Protein AF-A0A2T2R2F2-F1 (afdb_monomer)

Structure (mmCIF, N/CA/C/O backbone):
data_AF-A0A2T2R2F2-F1
#
_entry.id   AF-A0A2T2R2F2-F1
#
loop_
_atom_site.group_PDB
_atom_site.id
_atom_site.type_symbol
_atom_site.label_atom_id
_atom_site.label_alt_id
_atom_site.label_comp_id
_atom_site.label_asym_id
_atom_site.label_entity_id
_atom_site.label_seq_id
_atom_site.pdbx_PDB_ins_code
_atom_site.Cartn_x
_atom_site.Cartn_y
_atom_site.Cartn_z
_atom_site.occupancy
_atom_site.B_iso_or_equiv
_atom_site.auth_seq_id
_atom_site.auth_comp_id
_atom_site.auth_asym_id
_atom_site.auth_atom_id
_atom_site.pdbx_PDB_model_num
ATOM 1 N N . MET A 1 1 ? -18.364 3.696 9.644 1.00 83.12 1 MET A N 1
ATOM 2 C CA . MET A 1 1 ? -18.139 3.575 8.187 1.00 83.12 1 MET A CA 1
ATOM 3 C C . MET A 1 1 ? -16.642 3.595 7.994 1.00 83.12 1 MET A C 1
ATOM 5 O O . MET A 1 1 ? -16.026 4.497 8.548 1.00 83.12 1 MET A O 1
ATOM 9 N N . ALA A 1 2 ? -16.084 2.619 7.279 1.00 91.75 2 ALA A N 1
ATOM 10 C CA . ALA A 1 2 ? -14.654 2.592 7.005 1.00 91.75 2 ALA A CA 1
ATOM 11 C C . ALA A 1 2 ? -14.260 3.770 6.099 1.00 91.75 2 ALA A C 1
ATOM 13 O O . ALA A 1 2 ? -15.019 4.185 5.216 1.00 91.75 2 ALA A O 1
ATOM 14 N N . THR A 1 3 ? -13.077 4.324 6.335 1.00 97.12 3 THR A N 1
ATOM 15 C CA . THR A 1 3 ? -12.483 5.358 5.492 1.00 97.12 3 THR A CA 1
ATOM 16 C C . THR A 1 3 ? -11.954 4.704 4.224 1.00 97.12 3 THR A C 1
ATOM 18 O O . THR A 1 3 ? -11.065 3.857 4.277 1.00 97.12 3 THR A O 1
ATOM 21 N N . GLN A 1 4 ? -12.484 5.116 3.076 1.00 96.31 4 GLN A N 1
ATOM 22 C CA . GLN A 1 4 ? -12.041 4.611 1.779 1.00 96.31 4 GLN A CA 1
ATOM 23 C C . GLN A 1 4 ? -10.764 5.328 1.334 1.00 96.31 4 GLN A C 1
ATOM 25 O O . GLN A 1 4 ? -10.724 6.558 1.259 1.00 96.31 4 GLN A O 1
ATOM 30 N N . VAL A 1 5 ? -9.721 4.560 1.022 1.00 95.94 5 VAL A N 1
ATOM 31 C CA . VAL A 1 5 ? -8.391 5.076 0.671 1.00 95.94 5 VAL A CA 1
ATOM 32 C C . VAL A 1 5 ? -7.910 4.468 -0.645 1.00 95.94 5 VAL A C 1
ATOM 34 O O . VAL A 1 5 ? -8.033 3.267 -0.881 1.00 95.94 5 VAL A O 1
ATOM 37 N N . ALA A 1 6 ? -7.304 5.298 -1.494 1.00 95.75 6 ALA A N 1
ATOM 38 C CA . ALA A 1 6 ? -6.559 4.855 -2.669 1.00 95.75 6 ALA A CA 1
ATOM 39 C C . ALA A 1 6 ? -5.049 4.948 -2.411 1.00 95.75 6 ALA A C 1
ATOM 41 O O . ALA A 1 6 ? -4.573 5.903 -1.794 1.00 95.75 6 ALA A O 1
ATOM 42 N N . ILE A 1 7 ? -4.281 3.980 -2.915 1.00 95.44 7 ILE A N 1
ATOM 43 C CA . 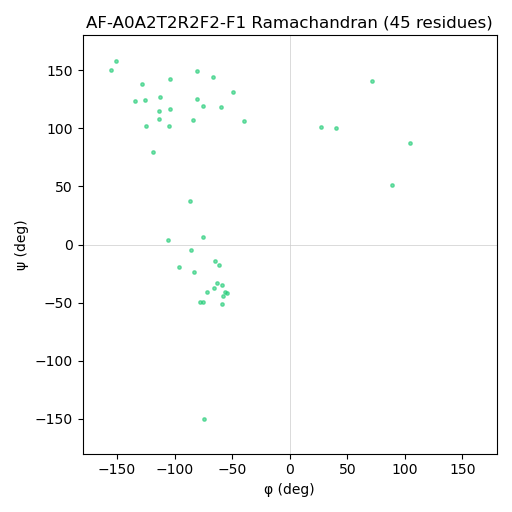ILE A 1 7 ? -2.816 3.985 -2.826 1.00 95.44 7 ILE A CA 1
ATOM 44 C C . ILE A 1 7 ? -2.237 4.381 -4.183 1.00 95.44 7 ILE A C 1
ATOM 46 O O . ILE A 1 7 ? -2.385 3.647 -5.155 1.00 95.44 7 ILE A O 1
ATOM 50 N N . ASN A 1 8 ? -1.532 5.512 -4.245 1.00 94.62 8 ASN A N 1
ATOM 51 C CA . ASN A 1 8 ? -0.763 5.918 -5.423 1.00 94.62 8 ASN A CA 1
ATOM 52 C C . ASN A 1 8 ? 0.737 5.701 -5.161 1.00 94.62 8 ASN A C 1
ATOM 54 O O . ASN A 1 8 ? 1.362 6.465 -4.427 1.00 94.62 8 ASN A O 1
ATOM 58 N N . GLY A 1 9 ? 1.288 4.624 -5.720 1.00 93.75 9 GLY A N 1
ATOM 59 C CA . GLY A 1 9 ? 2.641 4.135 -5.463 1.00 93.75 9 GLY A CA 1
ATOM 60 C C . GLY A 1 9 ? 2.649 2.902 -4.553 1.00 93.75 9 GLY A C 1
ATOM 61 O O . GLY A 1 9 ? 2.843 2.993 -3.338 1.00 93.75 9 GLY A O 1
ATOM 62 N N . PHE A 1 10 ? 2.524 1.716 -5.145 1.00 94.69 10 PHE A N 1
ATOM 63 C CA . PHE A 1 10 ? 2.594 0.411 -4.483 1.00 94.69 10 PHE A CA 1
ATOM 64 C C . PHE A 1 10 ? 4.021 -0.140 -4.348 1.00 94.69 10 PHE A C 1
ATOM 66 O O . PHE A 1 10 ? 4.278 -1.346 -4.431 1.00 94.69 10 PHE A O 1
ATOM 73 N N . GLY A 1 11 ? 4.966 0.760 -4.083 1.00 91.81 11 GLY A N 1
ATOM 74 C CA . GLY A 1 11 ? 6.348 0.444 -3.746 1.00 91.81 11 GLY A CA 1
ATOM 75 C C . GLY A 1 11 ? 6.507 -0.101 -2.320 1.00 91.81 11 GLY A C 1
ATOM 76 O O . GLY A 1 11 ? 5.620 -0.728 -1.740 1.00 91.81 11 GLY A O 1
ATOM 77 N N . ARG A 1 12 ? 7.669 0.148 -1.709 1.00 94.75 12 ARG A N 1
ATOM 78 C CA . ARG A 1 12 ? 7.980 -0.330 -0.350 1.00 94.75 12 ARG A CA 1
ATOM 79 C C . ARG A 1 12 ? 6.973 0.167 0.697 1.00 94.75 12 ARG A C 1
ATOM 81 O O . ARG A 1 12 ? 6.533 -0.631 1.520 1.00 94.75 12 ARG A O 1
ATOM 88 N N . ILE A 1 13 ? 6.610 1.451 0.651 1.00 96.94 13 ILE A N 1
ATOM 89 C CA . ILE A 1 13 ? 5.683 2.069 1.613 1.00 96.94 13 ILE A CA 1
ATOM 90 C C . ILE A 1 13 ? 4.241 1.657 1.319 1.00 96.94 13 ILE A C 1
ATOM 92 O O . ILE A 1 13 ? 3.589 1.153 2.226 1.00 96.94 13 ILE A O 1
ATOM 96 N N . GLY A 1 14 ? 3.775 1.767 0.069 1.00 95.50 14 GLY A N 1
ATOM 97 C CA . GLY A 1 14 ? 2.405 1.387 -0.300 1.00 95.50 14 GLY A CA 1
ATOM 98 C C . GLY A 1 14 ? 2.055 -0.052 0.090 1.00 95.50 14 GLY A C 1
ATOM 99 O O . GLY A 1 14 ? 1.008 -0.292 0.685 1.00 95.50 14 GLY A O 1
ATOM 100 N N . ARG A 1 15 ? 2.978 -1.006 -0.112 1.00 94.62 15 ARG A N 1
ATOM 101 C CA . ARG A 1 15 ? 2.790 -2.399 0.336 1.00 94.62 15 ARG A CA 1
ATOM 102 C C . ARG A 1 15 ? 2.739 -2.548 1.854 1.00 94.62 15 ARG A C 1
ATOM 104 O O . ARG A 1 15 ? 2.017 -3.401 2.361 1.00 94.62 15 ARG A O 1
ATOM 111 N N . SER A 1 16 ? 3.546 -1.7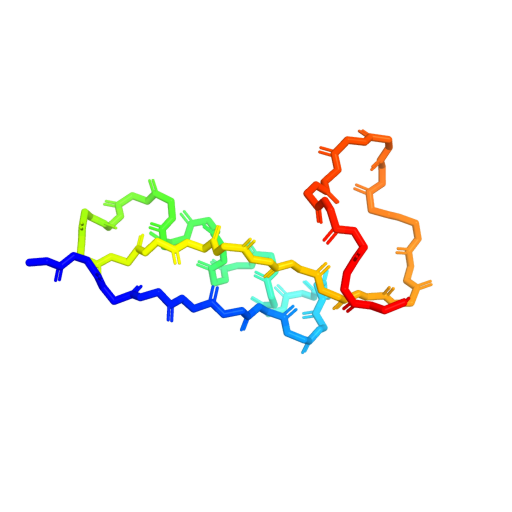83 2.589 1.00 97.00 16 SER A N 1
ATOM 112 C C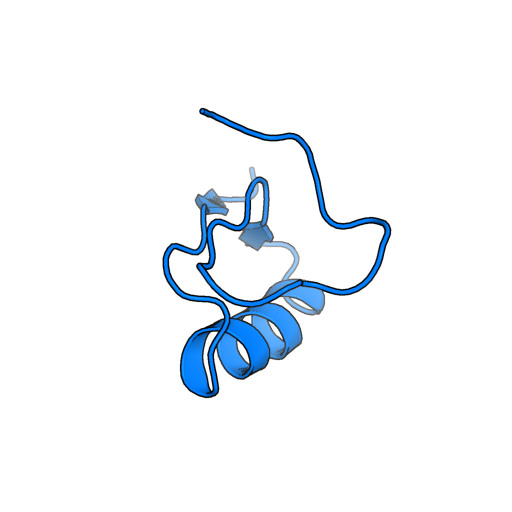A . SER A 1 16 ? 3.552 -1.835 4.056 1.00 97.00 16 SER A CA 1
ATOM 113 C C . SER A 1 16 ? 2.301 -1.206 4.647 1.00 97.00 16 SER A C 1
ATOM 115 O O . SER A 1 16 ? 1.724 -1.795 5.553 1.00 97.00 16 SER A O 1
ATOM 117 N N . PHE A 1 17 ? 1.848 -0.085 4.087 1.00 97.19 17 PHE A N 1
ATOM 118 C CA . PHE A 1 17 ? 0.565 0.514 4.428 1.00 97.19 17 PHE A CA 1
ATOM 119 C C . PHE A 1 17 ? -0.582 -0.465 4.163 1.00 97.19 17 PHE A C 1
ATOM 121 O O . PHE A 1 17 ? -1.327 -0.765 5.085 1.00 97.19 17 PHE A O 1
ATOM 128 N N . TYR A 1 18 ? -0.661 -1.057 2.964 1.00 95.81 18 TYR A N 1
ATOM 129 C CA . TYR A 1 18 ? -1.707 -2.031 2.631 1.00 95.81 18 TYR A CA 1
ATOM 130 C C . TYR A 1 18 ? -1.754 -3.215 3.603 1.00 95.81 18 TYR A C 1
ATOM 132 O O . TYR A 1 18 ? -2.828 -3.616 4.029 1.00 95.81 18 TYR A O 1
ATOM 140 N N . ARG A 1 19 ? -0.598 -3.749 4.021 1.00 95.50 19 ARG A N 1
ATOM 141 C CA . ARG A 1 19 ? -0.539 -4.835 5.019 1.00 95.50 19 ARG A CA 1
ATOM 142 C C . ARG A 1 19 ? -1.088 -4.447 6.393 1.00 95.50 19 ARG A C 1
ATOM 144 O O . ARG A 1 19 ? -1.578 -5.328 7.094 1.00 95.50 19 ARG A O 1
ATOM 151 N N . LEU A 1 20 ? -0.931 -3.187 6.798 1.00 97.19 20 LEU A N 1
ATOM 152 C CA . LEU A 1 20 ? -1.477 -2.674 8.056 1.00 97.19 20 LEU A CA 1
ATOM 153 C C . LEU A 1 20 ? -2.973 -2.395 7.906 1.00 97.19 20 LEU A C 1
ATOM 155 O O . LEU A 1 20 ? -3.755 -2.909 8.694 1.00 97.19 20 LEU A O 1
ATOM 159 N N . ALA A 1 21 ? -3.354 -1.683 6.842 1.00 96.38 21 ALA A N 1
ATOM 160 C CA . ALA A 1 21 ? -4.737 -1.349 6.518 1.00 96.38 21 ALA A CA 1
ATOM 161 C C . ALA A 1 21 ? -5.621 -2.593 6.338 1.00 96.38 21 ALA A C 1
ATOM 163 O O . ALA A 1 21 ? -6.764 -2.593 6.755 1.00 96.38 21 ALA A O 1
ATOM 164 N N . TYR A 1 22 ? -5.087 -3.694 5.799 1.00 93.69 22 TYR A N 1
ATOM 165 C CA . TYR A 1 22 ? -5.829 -4.954 5.655 1.00 93.69 22 TYR A CA 1
ATOM 166 C C . TYR A 1 22 ? -6.288 -5.566 6.993 1.00 93.69 22 TYR A C 1
ATOM 168 O O . TYR A 1 22 ? -7.130 -6.457 7.008 1.00 93.69 22 TYR A O 1
ATOM 176 N N . LYS A 1 23 ? -5.701 -5.139 8.116 1.00 95.50 23 LYS A N 1
ATOM 177 C CA . LYS A 1 23 ? -6.064 -5.597 9.464 1.00 95.50 23 LYS A CA 1
ATOM 178 C C . LYS A 1 23 ? -6.854 -4.553 10.253 1.00 95.50 23 LYS A C 1
ATOM 180 O O . LYS A 1 23 ? -7.078 -4.762 11.441 1.00 95.50 23 LYS A O 1
ATOM 185 N N . ASP A 1 24 ? -7.186 -3.431 9.628 1.00 96.62 24 ASP A N 1
ATOM 186 C CA . ASP A 1 24 ? -7.835 -2.294 10.260 1.00 96.62 24 ASP A CA 1
ATOM 187 C C . ASP A 1 24 ? -9.244 -2.144 9.680 1.00 96.62 24 ASP A C 1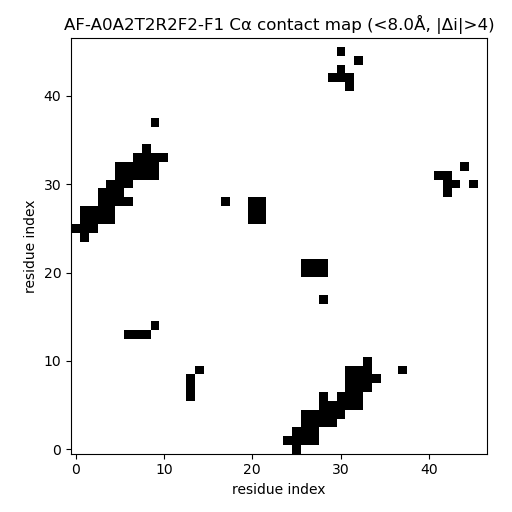
ATOM 189 O O . ASP A 1 24 ? -9.406 -1.750 8.526 1.00 96.62 24 ASP A O 1
ATOM 193 N N . ASP A 1 25 ? -10.261 -2.479 10.474 1.00 96.50 25 ASP A N 1
ATOM 194 C CA . ASP A 1 25 ? -11.666 -2.433 10.047 1.00 96.50 25 ASP A CA 1
ATOM 195 C C . ASP A 1 25 ? -12.149 -0.997 9.747 1.00 96.50 25 ASP A C 1
ATOM 197 O O . ASP A 1 25 ? -13.185 -0.811 9.101 1.00 96.50 25 ASP A O 1
ATOM 201 N N . ASP A 1 26 ? -11.398 0.027 10.172 1.00 97.81 26 ASP A N 1
ATOM 202 C CA . ASP A 1 26 ? -11.696 1.430 9.886 1.00 97.81 26 ASP A CA 1
ATOM 203 C C . ASP A 1 26 ? -11.126 1.904 8.537 1.00 97.81 26 ASP A C 1
ATOM 205 O O . ASP A 1 26 ? -11.407 3.036 8.126 1.00 97.81 26 ASP A O 1
ATOM 209 N N . ILE A 1 27 ? -10.359 1.072 7.817 1.00 96.94 27 ILE A N 1
ATOM 210 C CA . ILE A 1 27 ? -9.735 1.430 6.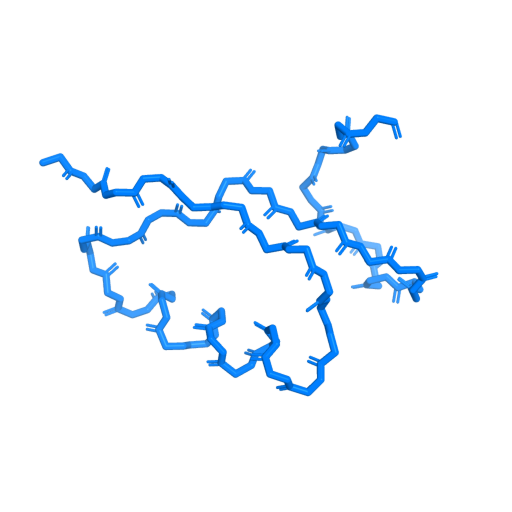535 1.00 96.94 27 ILE A CA 1
ATOM 211 C C . ILE A 1 27 ? -10.104 0.427 5.440 1.00 96.94 27 ILE A C 1
ATOM 213 O O . ILE A 1 27 ? -9.786 -0.755 5.499 1.00 96.94 27 ILE A O 1
ATOM 217 N N . GLU A 1 28 ? -10.670 0.937 4.348 1.00 95.75 28 GLU A N 1
ATOM 218 C CA . GLU A 1 28 ? -10.951 0.156 3.145 1.00 95.75 28 GLU A CA 1
ATOM 219 C C . GLU A 1 28 ? -10.076 0.648 1.985 1.00 95.75 28 GLU A C 1
ATOM 221 O O . GLU A 1 28 ? -10.204 1.783 1.521 1.00 95.75 28 GLU A O 1
ATOM 226 N N . VAL A 1 29 ? -9.163 -0.198 1.495 1.00 94.56 29 VAL A N 1
ATOM 227 C CA . VAL A 1 29 ? -8.344 0.136 0.318 1.00 94.56 29 VAL A CA 1
ATOM 228 C C . VAL A 1 29 ? -9.117 -0.196 -0.954 1.00 94.56 29 VAL A C 1
ATOM 230 O O . VAL A 1 29 ? -9.243 -1.363 -1.321 1.00 94.56 29 VAL A O 1
ATOM 233 N N . VAL A 1 30 ? -9.592 0.837 -1.649 1.00 94.75 30 VAL A N 1
ATOM 234 C CA . VAL A 1 30 ? -10.507 0.695 -2.797 1.00 94.75 30 VAL A CA 1
ATOM 235 C C . VAL A 1 30 ? -9.808 0.707 -4.156 1.00 94.75 30 VAL A C 1
ATOM 237 O O . VAL A 1 30 ? -10.375 0.245 -5.143 1.00 94.75 30 VAL A O 1
ATOM 240 N N . ALA A 1 31 ? -8.580 1.227 -4.232 1.00 92.00 31 ALA A N 1
ATOM 241 C CA . ALA A 1 3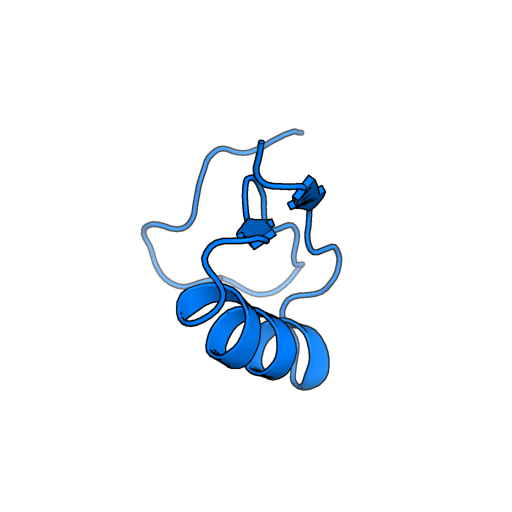1 ? -7.814 1.298 -5.475 1.00 92.00 31 ALA A CA 1
ATOM 242 C C . ALA A 1 31 ? -6.305 1.351 -5.215 1.00 92.00 31 ALA A C 1
ATOM 244 O O . ALA A 1 31 ? -5.847 1.902 -4.209 1.00 92.00 31 ALA A O 1
ATOM 245 N N . ILE A 1 32 ? -5.527 0.816 -6.158 1.00 91.50 32 ILE A N 1
ATOM 246 C CA . ILE A 1 32 ? -4.064 0.879 -6.147 1.00 91.50 32 ILE A CA 1
ATOM 247 C C . ILE A 1 32 ? -3.576 1.257 -7.546 1.00 91.50 32 ILE A C 1
ATOM 249 O O . ILE A 1 32 ? -3.868 0.567 -8.517 1.00 91.50 32 ILE A O 1
ATOM 253 N N . ASN A 1 33 ? -2.804 2.337 -7.635 1.00 91.00 33 ASN A N 1
ATOM 254 C CA . ASN A 1 33 ? -2.116 2.770 -8.846 1.00 91.00 33 ASN A CA 1
ATOM 255 C C . ASN A 1 33 ? -0.599 2.626 -8.655 1.00 91.00 33 ASN A C 1
ATOM 257 O O . ASN A 1 33 ? -0.049 3.153 -7.687 1.00 91.00 33 ASN A O 1
ATOM 261 N N . ASP A 1 34 ? 0.087 1.936 -9.565 1.00 90.25 34 ASP A N 1
ATOM 262 C CA . ASP A 1 34 ? 1.551 1.840 -9.594 1.00 90.25 34 ASP A CA 1
ATOM 263 C C . ASP A 1 34 ? 2.056 1.651 -11.032 1.00 90.25 34 ASP A C 1
ATOM 265 O O . ASP A 1 34 ? 1.313 1.209 -11.907 1.00 90.25 34 ASP A O 1
ATOM 269 N N . LEU A 1 35 ? 3.325 1.992 -11.275 1.00 86.75 35 LEU A N 1
ATOM 270 C CA . LEU A 1 35 ? 3.9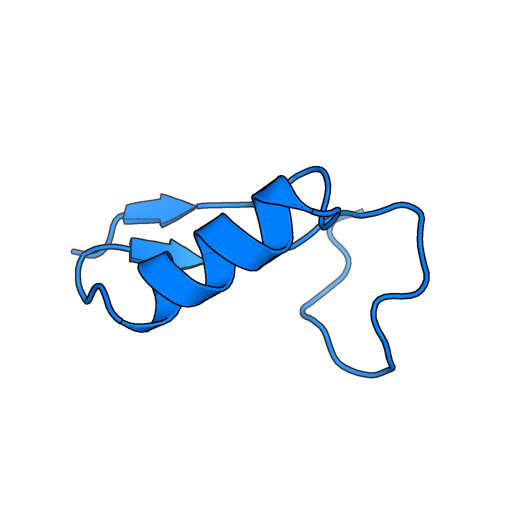62 1.815 -12.584 1.00 86.75 35 LEU A CA 1
ATOM 271 C C . LEU A 1 35 ? 4.5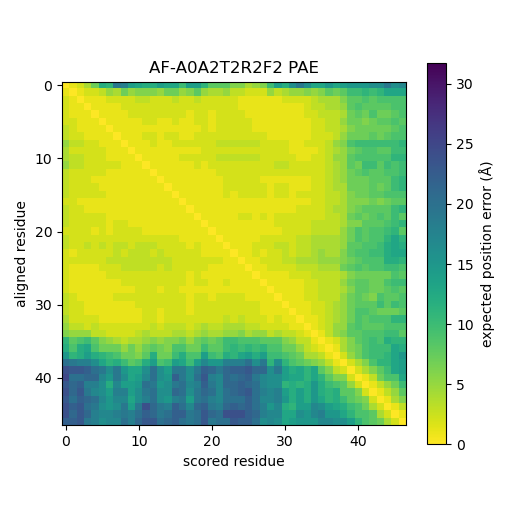01 0.393 -12.784 1.00 86.75 35 LEU A C 1
ATOM 273 O O . LEU A 1 35 ? 4.685 -0.041 -13.922 1.00 86.75 35 LEU A O 1
ATOM 277 N N . ALA A 1 36 ? 4.790 -0.329 -11.700 1.00 82.38 36 ALA A N 1
ATOM 278 C CA . ALA A 1 36 ? 5.262 -1.698 -11.767 1.00 82.38 36 ALA A CA 1
ATOM 279 C C . ALA A 1 36 ? 4.089 -2.672 -11.971 1.00 82.38 36 ALA A C 1
ATOM 281 O O . ALA A 1 36 ? 2.988 -2.446 -11.462 1.00 82.38 36 ALA A O 1
ATOM 282 N N . PRO A 1 37 ? 4.314 -3.806 -12.659 1.00 77.00 37 PRO A N 1
ATOM 283 C CA . PRO A 1 37 ? 3.315 -4.860 -12.747 1.00 77.00 37 PRO A CA 1
ATOM 284 C C . PRO A 1 37 ? 2.971 -5.359 -11.339 1.00 77.00 37 PRO A C 1
ATOM 286 O O . PRO A 1 37 ? 3.825 -5.898 -10.637 1.00 77.00 37 PRO A O 1
ATOM 289 N N . LEU A 1 38 ? 1.712 -5.208 -10.932 1.00 69.62 38 LEU A N 1
ATOM 290 C CA . LEU A 1 38 ? 1.250 -5.545 -9.580 1.00 69.62 38 LEU A CA 1
ATOM 291 C C . LEU A 1 38 ? 1.087 -7.056 -9.323 1.00 69.62 38 LEU A C 1
ATOM 293 O O . LEU A 1 38 ? 0.620 -7.459 -8.262 1.00 69.62 38 LEU A O 1
ATOM 297 N N . GLY A 1 39 ? 1.492 -7.905 -10.272 1.00 62.56 39 GLY A N 1
ATOM 298 C CA . GLY A 1 39 ? 0.986 -9.270 -10.359 1.00 62.56 39 GLY A CA 1
ATOM 299 C C . GLY A 1 39 ? -0.466 -9.239 -10.836 1.00 62.56 39 GLY A C 1
ATOM 300 O O . GLY A 1 39 ? -1.232 -8.332 -10.519 1.00 62.56 39 GLY A O 1
ATOM 301 N N . HIS A 1 40 ? -0.827 -10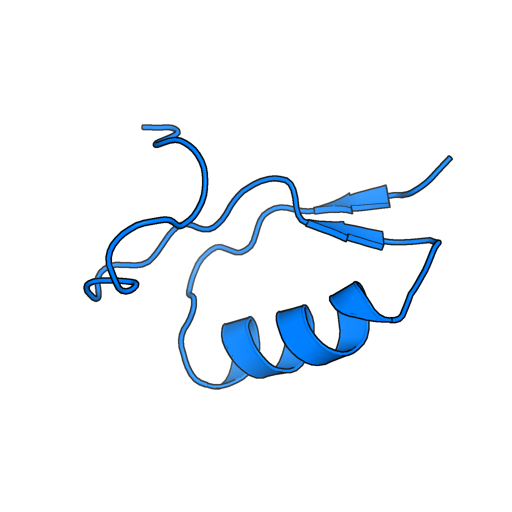.186 -11.694 1.00 50.97 40 HIS A N 1
ATOM 302 C CA . HIS A 1 40 ? -2.189 -10.329 -12.205 1.00 50.97 40 HIS A CA 1
ATOM 303 C C . HIS A 1 40 ? -3.167 -10.303 -11.004 1.00 50.97 40 HIS A C 1
ATOM 305 O O . HIS A 1 40 ? -2.906 -11.003 -10.030 1.00 50.97 40 HIS A O 1
ATOM 311 N N . TRP A 1 41 ? -4.236 -9.495 -11.066 1.00 51.34 41 TRP A N 1
ATOM 312 C CA . TRP A 1 41 ? -5.310 -9.354 -10.053 1.00 51.34 41 TRP A CA 1
ATOM 313 C C . TRP A 1 41 ? -5.153 -8.330 -8.910 1.00 51.34 41 TRP A C 1
ATOM 315 O O . TRP A 1 41 ? -5.439 -8.657 -7.761 1.00 51.34 41 TRP A O 1
ATOM 325 N N . ILE A 1 42 ? -4.842 -7.059 -9.191 1.00 54.03 42 ILE A N 1
ATOM 326 C CA . ILE A 1 42 ? -5.170 -5.980 -8.238 1.00 54.03 42 ILE A CA 1
ATOM 327 C C . ILE A 1 42 ? -6.011 -4.899 -8.925 1.00 54.03 42 ILE A C 1
ATOM 329 O O . ILE A 1 42 ? -5.518 -4.101 -9.712 1.00 54.03 42 ILE A O 1
ATOM 333 N N . ILE A 1 43 ? -7.311 -4.999 -8.624 1.00 52.50 43 ILE A N 1
ATOM 334 C CA . ILE A 1 43 ? -8.356 -3.975 -8.477 1.00 52.50 43 ILE A CA 1
ATOM 335 C C . ILE A 1 43 ? -8.322 -2.834 -9.502 1.00 52.50 43 ILE A C 1
ATOM 337 O O . ILE A 1 43 ? -7.573 -1.872 -9.379 1.00 52.50 43 ILE A O 1
ATOM 341 N N . TRP A 1 44 ? -9.210 -3.004 -10.488 1.00 47.66 44 TRP A N 1
ATOM 342 C CA . TRP A 1 44 ? -9.848 -2.019 -11.361 1.00 47.66 44 TRP A CA 1
ATOM 343 C C . TRP A 1 44 ? -9.069 -0.728 -11.608 1.00 47.66 44 TRP A C 1
ATOM 345 O O . TRP A 1 44 ? -9.097 0.224 -10.835 1.00 47.66 44 TRP A O 1
ATOM 355 N N . ARG A 1 45 ? -8.446 -0.716 -12.786 1.00 42.19 45 ARG A N 1
ATOM 356 C CA . ARG A 1 45 ? -7.966 0.460 -13.502 1.00 42.19 45 ARG A CA 1
ATOM 357 C C . ARG A 1 45 ? -8.961 1.629 -13.382 1.00 42.19 45 ARG A C 1
ATOM 359 O O . ARG A 1 45 ? -10.000 1.629 -14.034 1.00 42.19 45 ARG A O 1
ATOM 366 N N . ILE A 1 46 ? -8.603 2.623 -12.581 1.00 46.12 46 ILE A N 1
ATOM 367 C CA . ILE A 1 46 ? -9.062 4.011 -12.689 1.00 46.12 46 ILE A CA 1
ATOM 368 C C . ILE A 1 46 ? -7.745 4.767 -12.939 1.00 46.12 46 ILE A C 1
ATOM 370 O O . ILE A 1 46 ? -7.044 5.084 -11.987 1.00 46.12 46 ILE A O 1
ATOM 374 N N . PHE A 1 47 ? -7.158 4.818 -14.135 1.00 45.38 47 PHE A N 1
ATOM 375 C CA . PHE A 1 47 ? -7.610 5.311 -15.436 1.00 45.38 47 PHE A CA 1
ATOM 376 C C . PHE A 1 47 ? -6.886 4.579 -16.585 1.00 45.38 47 PHE A C 1
ATOM 378 O O . PHE A 1 47 ? -5.785 4.017 -16.354 1.00 45.38 47 PHE A O 1
#

pLDDT: mean 84.82, std 17.78, range [42.19, 97.81]

Mean predicted aligned error: 5.86 Å

Nearest PDB structures (foldseek):
  7zbo-assembly2_C  TM=9.721E-01  e=2.490E-01  metagenome
  7zbo-assembly1_D  TM=9.555E-01  e=3.289E-01  metagenome
  3bio-assembly1_B  TM=7.814E-01  e=7.585E-01  Porphyromonas gingivalis W83
  8i78-assembly1_A  TM=8.798E-01  e=1.074E+00  Proteus vulgaris
  3e18-assembly1_A  TM=7.884E-01  e=1.235E+00  Listeria innocua

Sequence (47 aa):
MATQVAINGFGRIGRSFYRLAYKDDDIEVVAINDLAPLGHWIIWRIF

Secondary structure (DSSP, 8-state):
-PEEEEEE-TTHHHHHHHHHHTT-TTEEEEEEE-SS---S-------

Foldseek 3Di:
DADEDEAEACPPVVVVVCVVQVPPPNHDDQYYHHPDDPPPDDHDDPD

Radius of gyration: 10.61 Å; Cα contacts (8 Å, |Δi|>4): 56; chains: 1; bounding box: 26×16×26 Å

Solvent-accessible surface area (backbone atoms only — not comparable to full-atom values): 3069 Å² total; per-residue (Å²): 131,53,48,78,41,71,41,81,44,65,52,80,61,38,49,52,50,50,65,54,37,76,74,35,84,60,40,38,79,76,36,63,46,59,93,64,87,82,55,94,88,71,57,76,84,86,123